Protein AF-A0ABD4ZH67-F1 (afdb_monomer_lite)

Structure (mmCIF, N/CA/C/O backbone):
data_AF-A0ABD4ZH67-F1
#
_entry.id   AF-A0ABD4ZH67-F1
#
loop_
_atom_site.group_PDB
_atom_site.id
_atom_site.type_symbol
_atom_site.label_atom_id
_atom_site.label_alt_id
_atom_site.label_comp_id
_atom_site.label_asym_id
_atom_site.label_entity_id
_atom_site.label_seq_id
_atom_site.pdbx_PDB_ins_code
_atom_site.Cartn_x
_atom_site.Cartn_y
_atom_site.Cartn_z
_atom_site.occupancy
_atom_site.B_iso_or_equiv
_atom_site.auth_seq_id
_atom_site.auth_comp_id
_atom_site.auth_asym_id
_atom_site.auth_atom_id
_atom_site.pdbx_PDB_model_num
ATOM 1 N N . LEU A 1 1 ? 7.025 -4.307 5.891 1.00 87.56 1 LEU A N 1
ATOM 2 C CA . LEU A 1 1 ? 7.393 -4.228 4.459 1.00 87.56 1 LEU A CA 1
ATOM 3 C C . LEU A 1 1 ? 8.234 -2.990 4.182 1.00 87.56 1 LEU A C 1
ATOM 5 O O . LEU A 1 1 ? 9.415 -3.166 3.934 1.00 87.56 1 LEU A O 1
ATOM 9 N N . ALA A 1 2 ? 7.675 -1.782 4.341 1.00 95.12 2 ALA A N 1
ATOM 10 C CA . ALA A 1 2 ? 8.345 -0.512 4.030 1.00 95.12 2 ALA A CA 1
ATOM 11 C C . ALA A 1 2 ? 9.713 -0.304 4.701 1.00 95.12 2 ALA A C 1
ATOM 13 O O . ALA A 1 2 ? 10.576 0.327 4.122 1.00 95.12 2 ALA A O 1
ATOM 14 N N . GLN A 1 3 ? 9.947 -0.842 5.903 1.00 97.19 3 GLN A N 1
ATOM 15 C CA . GLN A 1 3 ? 11.199 -0.640 6.657 1.00 97.19 3 GLN A CA 1
ATOM 16 C C . GLN A 1 3 ? 12.377 -1.512 6.183 1.00 97.19 3 GLN A C 1
ATOM 18 O O . GLN A 1 3 ? 13.368 -1.653 6.891 1.00 97.19 3 GLN A O 1
ATOM 23 N N . ARG A 1 4 ? 12.250 -2.167 5.028 1.00 97.06 4 ARG A N 1
ATOM 24 C CA . ARG A 1 4 ? 13.270 -3.044 4.445 1.00 97.06 4 ARG A CA 1
ATOM 25 C C . ARG A 1 4 ? 13.449 -2.692 2.978 1.00 97.06 4 ARG A C 1
ATOM 27 O O . ARG A 1 4 ? 12.516 -2.192 2.355 1.00 97.06 4 ARG A O 1
ATOM 34 N N . GLU A 1 5 ? 14.622 -2.998 2.448 1.00 97.44 5 GLU A N 1
ATOM 35 C CA . GLU A 1 5 ? 14.867 -2.946 1.011 1.00 97.44 5 GLU A CA 1
ATOM 36 C C . GLU A 1 5 ? 14.274 -4.172 0.319 1.00 97.44 5 GLU A C 1
ATOM 38 O O . GLU A 1 5 ? 14.233 -5.266 0.894 1.00 97.44 5 GLU A O 1
ATOM 43 N N . TRP A 1 6 ? 13.827 -3.982 -0.919 1.00 98.38 6 TRP A N 1
ATOM 44 C CA . TRP A 1 6 ? 13.323 -5.054 -1.769 1.00 98.38 6 TRP A CA 1
ATOM 45 C C . TRP A 1 6 ? 13.899 -4.916 -3.178 1.00 98.38 6 TRP A C 1
ATOM 47 O O . TRP A 1 6 ? 13.970 -3.802 -3.694 1.00 98.38 6 TRP A O 1
ATOM 57 N N .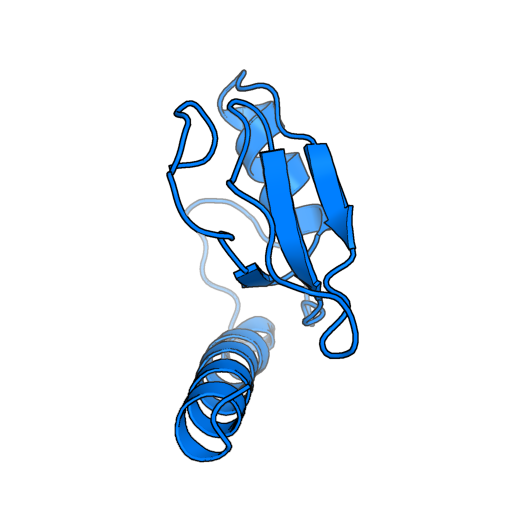 PRO A 1 7 ? 14.257 -6.027 -3.846 1.00 98.00 7 PRO A N 1
ATOM 58 C CA . PRO A 1 7 ? 14.800 -5.998 -5.207 1.00 98.00 7 PRO A CA 1
ATOM 59 C C . PRO A 1 7 ? 13.741 -5.677 -6.280 1.00 98.00 7 PRO A C 1
ATOM 61 O O . PRO A 1 7 ? 14.041 -5.709 -7.467 1.00 98.00 7 PRO A O 1
ATOM 64 N N . VAL A 1 8 ? 12.504 -5.397 -5.867 1.00 98.06 8 VAL A N 1
ATOM 65 C CA . VAL A 1 8 ? 11.341 -5.115 -6.714 1.00 98.06 8 VAL A CA 1
ATOM 66 C C . VAL A 1 8 ? 10.662 -3.834 -6.245 1.00 98.06 8 VAL A C 1
ATOM 68 O O . VAL A 1 8 ? 10.843 -3.427 -5.094 1.00 98.06 8 VAL A O 1
ATOM 71 N N . GLU A 1 9 ? 9.852 -3.230 -7.110 1.00 98.38 9 GLU A N 1
ATOM 72 C CA . GLU A 1 9 ? 8.981 -2.122 -6.722 1.00 98.38 9 GLU A CA 1
ATOM 73 C C . GLU A 1 9 ? 7.775 -2.645 -5.934 1.00 98.38 9 GLU A C 1
ATOM 75 O O . GLU A 1 9 ? 7.086 -3.566 -6.371 1.00 98.38 9 GLU A O 1
ATOM 80 N N . LEU A 1 10 ? 7.507 -2.065 -4.763 1.00 98.31 10 LEU A N 1
ATOM 81 C CA . LEU A 1 10 ? 6.329 -2.397 -3.963 1.00 98.31 10 LEU A CA 1
ATOM 82 C C . LEU A 1 10 ? 5.240 -1.352 -4.202 1.00 98.31 10 LEU A C 1
ATOM 84 O O . LEU A 1 10 ? 5.182 -0.335 -3.504 1.00 98.31 10 LEU A O 1
ATOM 88 N N . VAL A 1 11 ? 4.375 -1.630 -5.178 1.00 98.31 11 VAL A N 1
ATOM 89 C CA . VAL A 1 11 ? 3.191 -0.819 -5.479 1.00 98.31 11 VAL A CA 1
ATOM 90 C C . VAL A 1 11 ? 2.059 -1.188 -4.522 1.00 98.31 11 VAL A C 1
ATOM 92 O O . VAL A 1 11 ? 1.605 -2.329 -4.470 1.00 98.31 11 VAL A O 1
ATOM 95 N N . VAL A 1 12 ? 1.597 -0.217 -3.740 1.00 98.44 12 VAL A N 1
ATOM 96 C CA . VAL A 1 12 ? 0.534 -0.389 -2.749 1.00 98.44 12 VAL A CA 1
ATOM 97 C C . VAL A 1 12 ? -0.721 0.328 -3.227 1.00 98.44 12 VAL A C 1
ATOM 99 O O . VAL A 1 12 ? -0.727 1.552 -3.345 1.00 98.44 12 VAL A O 1
ATOM 102 N N . CYS A 1 13 ? -1.783 -0.443 -3.474 1.00 98.38 13 CYS A N 1
ATOM 103 C CA . CYS A 1 13 ? -3.120 0.064 -3.784 1.00 98.38 13 CYS A CA 1
ATOM 104 C C . CYS A 1 13 ? -3.835 0.451 -2.486 1.00 98.38 13 CYS A C 1
ATOM 106 O O . CYS A 1 13 ? -4.365 -0.420 -1.795 1.00 98.38 13 CYS A O 1
ATOM 108 N N . ALA A 1 14 ? -3.797 1.727 -2.110 1.00 98.56 14 ALA A N 1
ATOM 109 C CA . ALA A 1 14 ? -4.372 2.190 -0.848 1.00 98.56 14 ALA A CA 1
ATOM 110 C C . ALA A 1 14 ? -4.574 3.709 -0.816 1.00 98.56 14 ALA A C 1
ATOM 112 O O . ALA A 1 14 ? -4.112 4.442 -1.689 1.00 98.56 14 ALA A O 1
ATOM 113 N N . ASP A 1 15 ? -5.210 4.184 0.250 1.00 98.62 15 ASP A N 1
ATOM 114 C CA . ASP A 1 15 ? -5.290 5.605 0.570 1.00 98.62 15 ASP A CA 1
ATOM 115 C C . ASP A 1 15 ? -3.979 6.119 1.192 1.00 98.62 15 ASP A C 1
ATOM 117 O O . ASP A 1 15 ? -3.404 5.503 2.098 1.00 98.62 15 ASP A O 1
ATOM 121 N N . ALA A 1 16 ? -3.502 7.270 0.710 1.00 97.88 16 ALA A N 1
ATOM 122 C CA . ALA A 1 16 ? -2.250 7.872 1.165 1.00 97.88 16 ALA A CA 1
ATOM 123 C C . ALA A 1 16 ? -2.299 8.254 2.652 1.00 97.88 16 ALA A C 1
ATOM 125 O O . ALA A 1 16 ? -1.374 7.949 3.408 1.00 97.88 16 ALA A O 1
ATOM 126 N N . THR A 1 17 ? -3.385 8.910 3.065 1.00 97.25 17 THR A N 1
ATOM 127 C CA . THR A 1 17 ? -3.585 9.415 4.425 1.00 97.25 17 THR A CA 1
ATOM 128 C C . THR A 1 17 ? -3.719 8.267 5.416 1.00 97.25 17 THR A C 1
ATOM 130 O O . THR A 1 17 ? -3.189 8.342 6.523 1.00 97.25 17 THR A O 1
ATOM 133 N N . LEU A 1 18 ? -4.356 7.164 5.019 1.00 98.25 18 LEU A N 1
ATOM 134 C CA . LEU A 1 18 ? -4.419 5.950 5.829 1.00 98.25 18 LEU 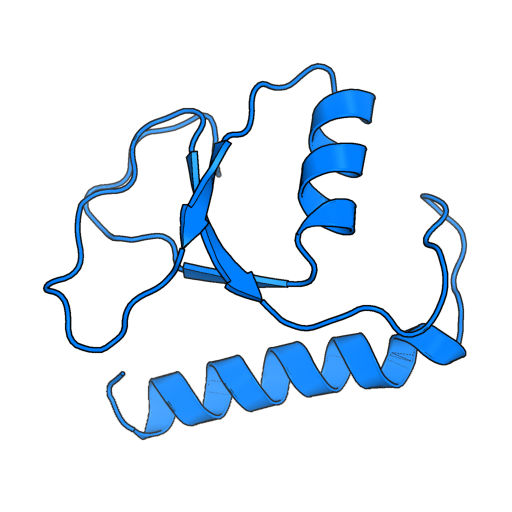A CA 1
ATOM 135 C C . LEU A 1 18 ? -3.021 5.411 6.161 1.00 98.25 18 LEU A C 1
ATOM 137 O O . LEU A 1 18 ? -2.733 5.110 7.324 1.00 98.25 18 LEU A O 1
ATOM 141 N N . LEU A 1 19 ? -2.155 5.286 5.151 1.00 98.38 19 LEU A N 1
ATOM 142 C CA . LEU A 1 19 ? -0.808 4.743 5.327 1.00 98.38 19 LEU A CA 1
ATOM 143 C C . LEU A 1 19 ? 0.080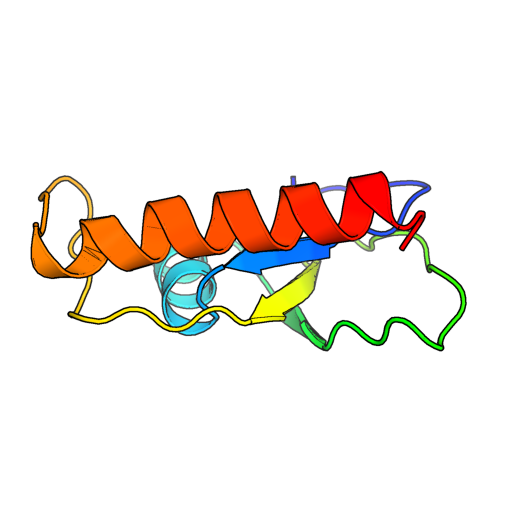 5.672 6.159 1.00 98.38 19 LEU A C 1
ATOM 145 O O . LEU A 1 19 ? 0.760 5.199 7.073 1.00 98.38 19 LEU A O 1
ATOM 149 N N . THR A 1 20 ? 0.062 6.977 5.881 1.00 97.88 20 THR A N 1
ATOM 150 C CA . THR A 1 20 ? 0.877 7.952 6.619 1.00 97.88 20 THR A CA 1
ATOM 151 C C . THR A 1 20 ? 0.423 8.081 8.070 1.00 97.88 20 THR A C 1
ATOM 153 O O . THR A 1 20 ? 1.264 8.006 8.968 1.00 97.88 20 THR A O 1
ATOM 156 N N . ASN A 1 21 ? -0.887 8.158 8.329 1.00 97.94 21 ASN A N 1
ATOM 157 C CA . ASN A 1 21 ? -1.423 8.192 9.692 1.00 97.94 21 ASN A CA 1
ATOM 158 C C . ASN A 1 21 ? -1.047 6.926 10.463 1.00 97.94 21 ASN A C 1
ATOM 160 O O . ASN A 1 21 ? -0.592 7.006 11.605 1.00 97.94 21 ASN A O 1
ATOM 164 N N . ARG A 1 22 ? -1.178 5.746 9.842 1.00 98.31 22 ARG A N 1
ATOM 165 C CA . ARG A 1 22 ? -0.806 4.490 10.500 1.00 98.31 22 ARG A CA 1
ATOM 166 C C . ARG A 1 22 ? 0.694 4.419 10.789 1.00 98.31 22 ARG A C 1
ATOM 168 O O . ARG A 1 22 ? 1.061 3.955 11.866 1.00 98.31 22 ARG A O 1
ATOM 175 N N . ALA A 1 23 ? 1.549 4.862 9.869 1.00 98.12 23 ALA A N 1
ATOM 176 C CA . ALA A 1 23 ? 2.993 4.908 10.091 1.00 98.12 23 ALA A CA 1
ATOM 177 C C . ALA A 1 23 ? 3.355 5.841 11.259 1.00 98.12 23 ALA A C 1
ATOM 179 O O . ALA A 1 23 ? 4.119 5.441 12.138 1.00 98.12 23 ALA A O 1
ATOM 180 N N . ALA A 1 24 ? 2.721 7.017 11.332 1.00 98.06 24 ALA A N 1
ATOM 181 C CA . ALA A 1 24 ? 2.887 7.958 12.436 1.00 98.06 24 ALA A CA 1
ATOM 182 C C . ALA A 1 24 ? 2.450 7.359 13.785 1.00 98.06 24 ALA A C 1
ATOM 184 O O . ALA A 1 24 ? 3.201 7.434 14.754 1.00 98.06 24 ALA A O 1
ATOM 185 N N . MET A 1 25 ? 1.293 6.687 13.842 1.00 98.00 25 MET A N 1
ATOM 186 C CA . MET A 1 25 ? 0.822 5.995 15.055 1.00 98.00 25 MET A CA 1
ATOM 187 C C . MET A 1 25 ? 1.787 4.904 15.540 1.00 98.00 25 MET A C 1
ATOM 189 O O . MET A 1 25 ? 1.834 4.613 16.731 1.00 98.00 25 MET A O 1
ATOM 193 N N . LEU A 1 26 ? 2.524 4.275 14.622 1.00 97.81 26 LEU A N 1
ATOM 194 C CA . LEU A 1 26 ? 3.509 3.236 14.929 1.00 97.81 26 LEU A CA 1
ATOM 195 C C . LEU A 1 26 ? 4.918 3.796 15.187 1.00 97.81 26 LEU A C 1
ATOM 197 O O . LEU A 1 26 ? 5.812 3.021 15.518 1.00 97.81 26 LEU A O 1
ATOM 201 N N . GLY A 1 27 ? 5.139 5.103 15.011 1.00 98.00 27 GLY A N 1
ATOM 202 C CA . GLY A 1 27 ? 6.464 5.718 15.121 1.00 98.00 27 GLY A CA 1
ATOM 203 C C . GLY A 1 27 ? 7.449 5.258 14.041 1.00 98.00 27 GLY A C 1
ATOM 204 O O . GLY A 1 27 ? 8.651 5.209 14.291 1.00 98.00 27 GLY A O 1
ATOM 205 N N . LEU A 1 28 ? 6.959 4.884 12.854 1.00 98.12 28 LEU A N 1
ATOM 206 C CA . LEU A 1 28 ? 7.785 4.388 11.750 1.00 98.12 28 LEU A CA 1
ATOM 207 C C . LEU A 1 28 ? 7.899 5.436 10.632 1.00 98.12 28 LEU A C 1
ATOM 209 O O . LEU A 1 28 ? 6.882 6.015 10.246 1.00 98.12 28 LEU A O 1
ATOM 213 N N . PRO A 1 29 ? 9.095 5.655 10.052 1.00 97.69 29 PRO A N 1
ATOM 214 C CA . PRO A 1 29 ? 9.247 6.563 8.923 1.00 97.69 29 PRO A CA 1
ATOM 215 C C . PRO A 1 29 ? 8.588 5.967 7.676 1.00 97.69 29 PRO A C 1
ATOM 217 O O . PRO A 1 29 ? 8.758 4.784 7.373 1.00 97.69 29 PRO A O 1
ATOM 220 N N . LEU A 1 30 ? 7.841 6.778 6.932 1.00 98.50 30 LEU A N 1
ATOM 221 C CA . LEU A 1 30 ? 7.250 6.355 5.669 1.00 98.50 30 LEU A CA 1
ATOM 222 C C . LEU A 1 30 ? 7.179 7.524 4.689 1.00 98.50 30 LEU A C 1
ATOM 224 O O . LEU A 1 30 ? 6.546 8.537 4.971 1.00 98.50 30 LEU A O 1
ATOM 228 N N . THR A 1 31 ? 7.782 7.342 3.518 1.00 98.44 31 THR A N 1
ATOM 229 C CA . THR A 1 31 ? 7.638 8.229 2.360 1.00 98.44 31 THR A CA 1
ATOM 230 C C . THR A 1 31 ? 6.894 7.492 1.252 1.00 98.44 31 THR A C 1
ATOM 232 O O . THR A 1 31 ? 7.268 6.380 0.879 1.00 98.44 31 THR A O 1
ATOM 235 N N . LEU A 1 32 ? 5.840 8.104 0.716 1.00 98.50 32 LEU A N 1
ATOM 236 C CA . LEU A 1 32 ? 5.078 7.547 -0.400 1.00 98.50 32 LEU A CA 1
ATOM 237 C C . LEU A 1 32 ? 5.576 8.155 -1.713 1.00 98.50 32 LEU A C 1
ATOM 239 O O . LEU A 1 32 ? 5.594 9.375 -1.866 1.00 98.50 32 LEU A O 1
ATOM 243 N N . ARG A 1 33 ? 5.991 7.303 -2.651 1.00 98.06 33 ARG A N 1
ATOM 244 C CA . ARG A 1 33 ? 6.371 7.688 -4.018 1.00 98.06 33 ARG A CA 1
ATOM 245 C C . ARG A 1 33 ? 5.165 7.503 -4.940 1.00 98.06 33 ARG A C 1
ATOM 247 O O . ARG A 1 33 ? 4.461 6.512 -4.767 1.00 98.06 33 ARG A O 1
ATOM 254 N N . PRO A 1 34 ? 4.902 8.390 -5.908 1.00 97.81 34 PRO A N 1
ATOM 255 C CA . PRO A 1 34 ? 3.802 8.185 -6.843 1.00 97.81 34 PRO A CA 1
ATOM 256 C C . PRO A 1 34 ? 4.088 6.982 -7.750 1.00 97.81 34 PRO A C 1
ATOM 258 O O . PRO A 1 34 ? 5.185 6.864 -8.293 1.00 97.81 34 PRO A O 1
ATOM 261 N N . TYR A 1 35 ? 3.105 6.101 -7.927 1.00 98.25 35 TYR A N 1
ATOM 262 C CA . TYR A 1 35 ? 3.174 5.051 -8.938 1.00 98.25 35 TYR A CA 1
ATOM 263 C C . TYR A 1 35 ? 3.048 5.642 -10.346 1.00 98.25 35 TYR A C 1
ATOM 265 O O . TYR A 1 35 ? 2.227 6.529 -10.584 1.00 98.25 35 TYR A O 1
ATOM 273 N N . SER A 1 36 ? 3.872 5.164 -11.278 1.00 96.44 36 SE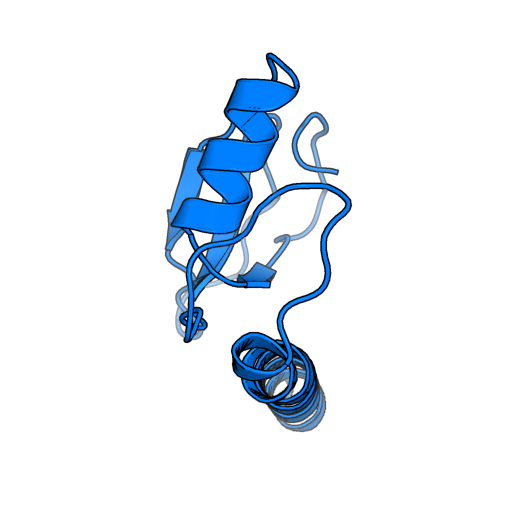R A N 1
ATOM 274 C CA . SER A 1 36 ? 3.856 5.579 -12.683 1.00 96.44 36 SER A CA 1
ATOM 275 C C . SER A 1 36 ? 3.985 4.344 -13.583 1.00 96.44 36 SER A C 1
ATOM 277 O O . SER A 1 36 ? 5.108 3.893 -13.796 1.00 96.44 36 SER A O 1
ATOM 279 N N . PRO A 1 37 ? 2.884 3.817 -14.154 1.00 94.12 37 PRO A N 1
ATOM 280 C CA . PRO A 1 37 ? 2.893 2.548 -14.899 1.00 94.12 37 PRO A CA 1
ATOM 281 C C . PRO A 1 37 ? 3.762 2.583 -16.164 1.00 94.12 37 PRO A C 1
ATOM 283 O O . PRO A 1 37 ? 4.250 1.564 -16.631 1.00 94.12 37 PRO A O 1
ATOM 286 N N . ASN A 1 38 ? 4.003 3.778 -16.710 1.00 94.19 38 ASN A N 1
ATOM 287 C CA . ASN A 1 38 ? 4.83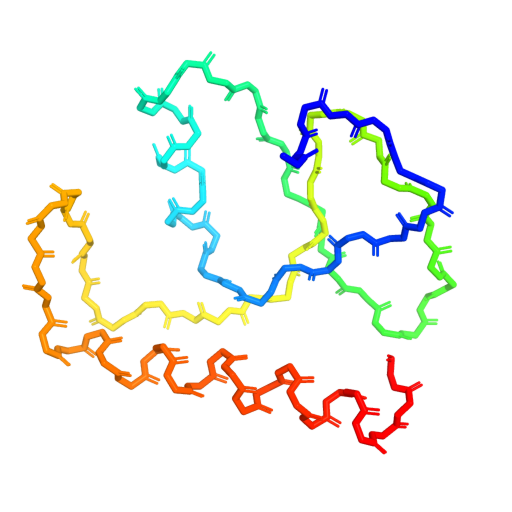1 3.967 -17.903 1.00 94.19 38 ASN A CA 1
ATOM 288 C C . ASN A 1 38 ? 6.337 4.067 -17.593 1.00 94.19 38 ASN A C 1
ATOM 290 O O . ASN A 1 38 ? 7.135 4.290 -18.502 1.00 94.19 38 ASN A O 1
ATOM 294 N N . SER A 1 39 ? 6.729 3.989 -16.319 1.00 94.88 39 SER A N 1
ATOM 295 C CA . SER A 1 39 ? 8.129 4.043 -15.891 1.00 94.88 39 SER A CA 1
ATOM 296 C C . SER A 1 39 ? 8.641 2.640 -15.561 1.00 94.88 39 SER A C 1
ATOM 298 O O . SER A 1 39 ? 7.879 1.819 -15.056 1.00 94.88 39 SER A O 1
ATOM 300 N N . PRO A 1 40 ? 9.929 2.342 -15.809 1.00 96.44 40 PRO A N 1
ATOM 301 C CA . PRO A 1 40 ? 10.497 1.060 -15.415 1.00 96.44 40 PRO A CA 1
ATOM 302 C C . PRO A 1 40 ? 10.476 0.922 -13.891 1.00 96.44 40 PRO A C 1
ATOM 304 O O . PRO A 1 40 ? 10.936 1.827 -13.187 1.00 96.44 40 PRO A O 1
ATOM 307 N N . ALA A 1 41 ? 9.999 -0.224 -13.403 1.00 97.31 41 ALA A N 1
ATOM 308 C CA . ALA A 1 41 ? 9.954 -0.543 -11.979 1.00 97.31 41 ALA A CA 1
ATOM 309 C C . ALA A 1 41 ? 11.334 -0.379 -11.323 1.00 97.31 41 ALA A C 1
ATOM 311 O O . ALA A 1 41 ? 12.351 -0.823 -11.867 1.00 97.31 41 ALA A O 1
ATOM 312 N N . GLN A 1 42 ? 11.368 0.244 -10.145 1.00 97.25 42 GLN A N 1
ATOM 313 C CA . GLN A 1 42 ? 12.596 0.463 -9.381 1.00 97.25 42 GLN A CA 1
ATOM 314 C C . GLN A 1 42 ? 12.585 -0.339 -8.072 1.00 97.25 42 GLN A C 1
ATOM 316 O O . GLN A 1 42 ? 11.543 -0.422 -7.419 1.00 97.25 42 GLN A O 1
ATOM 321 N N . PRO A 1 43 ? 13.735 -0.873 -7.614 1.00 97.88 43 PRO A N 1
ATOM 322 C CA . PRO A 1 43 ? 13.834 -1.495 -6.297 1.00 97.88 43 PRO A CA 1
ATOM 323 C C . PRO A 1 43 ? 13.273 -0.603 -5.180 1.00 97.88 43 PRO A C 1
ATOM 325 O O . PRO A 1 43 ? 13.474 0.620 -5.146 1.00 97.88 43 PRO A O 1
ATOM 328 N N . GLN A 1 44 ? 12.551 -1.208 -4.240 1.00 98.25 44 GLN A N 1
ATOM 329 C CA . GLN A 1 44 ? 12.001 -0.480 -3.108 1.00 98.25 44 GLN A CA 1
ATOM 330 C C . GLN A 1 44 ? 13.092 -0.189 -2.077 1.00 98.25 44 GLN A C 1
ATOM 332 O O . GLN A 1 44 ? 13.747 -1.097 -1.565 1.00 98.25 44 GLN A O 1
ATOM 337 N N . THR A 1 45 ? 13.232 1.083 -1.711 1.00 97.88 45 THR A N 1
ATOM 338 C CA . THR A 1 45 ? 14.153 1.524 -0.658 1.00 97.88 45 THR A CA 1
ATOM 339 C C . THR A 1 45 ? 13.471 1.449 0.705 1.00 97.88 45 THR A C 1
ATOM 341 O O . THR A 1 45 ? 12.276 1.747 0.822 1.00 97.88 45 THR A O 1
ATOM 344 N N . ALA A 1 46 ? 14.224 1.109 1.752 1.00 98.00 46 ALA A N 1
ATOM 345 C CA . ALA A 1 46 ? 13.715 1.149 3.119 1.00 98.00 46 ALA A CA 1
ATOM 346 C C . ALA A 1 46 ? 13.159 2.545 3.481 1.00 98.00 46 ALA A C 1
ATOM 348 O O . ALA A 1 46 ? 13.672 3.576 3.052 1.00 98.00 46 ALA A O 1
ATOM 349 N N . GLY A 1 47 ? 12.078 2.572 4.257 1.00 97.88 47 GLY A N 1
ATOM 350 C CA . GLY A 1 47 ? 11.320 3.773 4.600 1.00 97.88 47 GLY A CA 1
ATOM 351 C C . GLY A 1 47 ? 10.383 4.272 3.494 1.00 97.88 47 GLY A C 1
ATOM 352 O O . GLY A 1 47 ? 9.758 5.315 3.676 1.00 97.88 47 GLY A O 1
ATOM 353 N N . THR A 1 48 ? 10.250 3.563 2.365 1.00 98.38 48 THR A N 1
ATOM 354 C CA . THR A 1 48 ? 9.413 4.008 1.237 1.00 98.38 48 THR A CA 1
ATOM 355 C C . THR A 1 48 ? 8.406 2.954 0.780 1.00 98.38 48 THR A C 1
ATOM 357 O O . THR A 1 48 ? 8.644 1.754 0.914 1.00 98.38 48 THR A O 1
ATOM 360 N N . LEU A 1 49 ? 7.292 3.406 0.201 1.00 98.56 49 LEU A N 1
ATOM 361 C CA . LEU A 1 49 ? 6.366 2.591 -0.598 1.00 98.56 49 LEU A CA 1
ATOM 362 C C . LEU A 1 49 ? 5.998 3.353 -1.873 1.00 98.56 49 LEU A C 1
ATOM 364 O O . LEU A 1 49 ? 5.889 4.580 -1.838 1.00 98.56 49 LEU A O 1
ATOM 368 N N . THR A 1 50 ? 5.807 2.648 -2.986 1.00 98.62 50 THR A N 1
ATOM 369 C CA . THR A 1 50 ? 5.215 3.240 -4.190 1.00 98.62 50 THR A CA 1
ATOM 370 C C . THR A 1 50 ? 3.693 3.144 -4.067 1.00 98.62 50 THR A C 1
ATOM 372 O O . THR A 1 50 ? 3.159 2.087 -3.750 1.00 98.62 50 THR A O 1
ATOM 375 N N . LEU A 1 51 ? 2.982 4.255 -4.236 1.00 98.62 51 LEU A N 1
ATOM 376 C CA . LEU A 1 51 ? 1.550 4.366 -3.981 1.00 98.62 51 LEU A CA 1
ATOM 377 C C . LEU A 1 51 ? 0.771 4.440 -5.292 1.00 98.62 51 LEU A C 1
ATOM 379 O O . LEU A 1 51 ? 0.942 5.382 -6.068 1.00 98.62 51 LEU A O 1
ATOM 383 N N . LEU A 1 52 ? -0.156 3.503 -5.459 1.00 98.38 52 LEU A N 1
ATOM 384 C CA . LEU A 1 52 ? -1.266 3.600 -6.394 1.00 98.38 52 LEU A CA 1
ATOM 385 C C . LEU A 1 52 ? -2.506 4.040 -5.592 1.00 98.38 52 LEU A C 1
ATOM 387 O O . LEU A 1 52 ? -3.063 3.238 -4.839 1.00 98.38 52 LEU A O 1
ATOM 391 N N . PRO A 1 53 ? -2.894 5.326 -5.658 1.00 98.06 53 PRO A N 1
ATOM 392 C CA . PRO A 1 53 ? -3.878 5.877 -4.738 1.00 98.06 53 PRO A CA 1
ATOM 393 C C . PRO A 1 53 ? -5.288 5.352 -5.025 1.00 98.06 53 PRO A C 1
ATOM 395 O O . PRO A 1 53 ? -5.757 5.395 -6.160 1.00 98.06 53 PRO A O 1
ATOM 398 N N . VAL A 1 54 ? -5.984 4.938 -3.967 1.00 98.38 54 VAL A N 1
ATOM 399 C CA . VAL A 1 54 ? -7.433 4.689 -3.947 1.00 98.38 54 VAL A CA 1
ATOM 400 C C . VAL A 1 54 ? -7.986 5.428 -2.735 1.00 98.38 54 VAL A C 1
ATOM 402 O O . VAL A 1 54 ? -7.468 5.260 -1.638 1.00 98.38 54 VAL A O 1
ATOM 405 N N . ALA A 1 55 ? -8.984 6.290 -2.914 1.00 97.56 55 ALA A N 1
ATOM 406 C CA . ALA A 1 55 ? -9.438 7.173 -1.840 1.00 97.56 55 ALA A CA 1
ATOM 407 C C . ALA A 1 55 ? -10.394 6.465 -0.868 1.00 97.56 55 ALA A C 1
ATOM 409 O O . ALA A 1 55 ? -11.295 5.730 -1.280 1.00 97.56 55 ALA A O 1
ATOM 410 N N . LEU A 1 56 ? -10.241 6.738 0.429 1.00 97.81 56 LEU A N 1
ATOM 411 C CA . LEU A 1 56 ? -11.252 6.383 1.428 1.00 97.81 56 LEU A CA 1
ATOM 412 C C . LEU A 1 56 ? -12.557 7.165 1.209 1.00 97.81 56 LEU A C 1
ATOM 414 O O . LEU A 1 56 ? -12.567 8.262 0.650 1.00 97.81 56 LEU A O 1
ATOM 418 N N . ARG A 1 57 ? -13.669 6.621 1.714 1.00 96.75 57 ARG A N 1
ATOM 419 C CA . ARG A 1 57 ? -14.991 7.277 1.672 1.00 96.75 57 ARG A CA 1
ATOM 420 C C . ARG A 1 57 ? -15.403 7.888 3.008 1.00 96.75 57 ARG A C 1
ATOM 422 O O . ARG A 1 57 ? -16.278 8.747 3.042 1.00 96.75 57 ARG A O 1
ATOM 429 N N . ALA A 1 58 ? -14.772 7.460 4.096 1.00 97.19 58 ALA A N 1
ATOM 430 C CA . ALA A 1 58 ? -14.944 8.010 5.433 1.00 97.19 58 ALA A CA 1
ATOM 431 C C . ALA A 1 58 ? -13.619 7.956 6.219 1.00 97.19 58 ALA A C 1
ATOM 433 O O . ALA A 1 58 ? -12.759 7.122 5.908 1.00 97.19 58 ALA A O 1
ATOM 434 N N . PRO A 1 59 ? -13.440 8.796 7.258 1.00 96.94 59 PRO A N 1
ATOM 435 C CA . PRO A 1 59 ? -12.282 8.720 8.147 1.00 96.94 59 PRO A CA 1
ATOM 436 C C . PRO A 1 59 ? -12.096 7.322 8.756 1.00 96.94 59 PRO A C 1
ATOM 438 O O . PRO A 1 59 ? -13.063 6.598 8.986 1.00 96.94 59 PRO A O 1
ATOM 441 N N . VAL A 1 60 ? -10.847 6.948 9.046 1.00 98.00 60 VAL A N 1
ATOM 442 C CA . VAL A 1 60 ? -10.507 5.644 9.637 1.00 98.00 60 VAL A CA 1
ATOM 443 C C . VAL A 1 60 ? -10.031 5.807 11.075 1.00 98.00 60 VAL A C 1
ATOM 445 O O . VAL A 1 60 ? -9.094 6.557 11.346 1.00 98.00 60 VAL A O 1
ATOM 448 N N . THR A 1 61 ? -10.614 5.008 11.968 1.00 97.00 61 THR A N 1
ATOM 449 C CA . THR A 1 61 ? -10.149 4.811 13.345 1.00 97.00 61 THR A CA 1
ATOM 450 C C . THR A 1 61 ? -9.638 3.382 13.496 1.00 97.00 61 THR A C 1
ATOM 452 O O . THR A 1 61 ? -10.325 2.418 13.159 1.00 97.00 61 THR A O 1
ATOM 455 N N . ALA A 1 62 ? -8.415 3.216 14.002 1.00 96.56 62 ALA A N 1
ATOM 456 C CA . ALA A 1 62 ? -7.832 1.892 14.192 1.00 96.56 62 ALA A CA 1
ATOM 457 C C . ALA A 1 62 ? -8.681 1.040 15.155 1.00 96.56 62 ALA A C 1
ATOM 459 O O . ALA A 1 62 ? -8.949 1.452 16.277 1.00 96.56 62 ALA A O 1
ATOM 460 N N . GLY A 1 63 ? -9.061 -0.165 14.720 1.00 97.12 63 GLY A N 1
ATOM 461 C CA . GLY A 1 63 ? -9.875 -1.089 15.518 1.00 97.12 63 GLY A CA 1
ATOM 462 C C . GLY A 1 63 ? -11.388 -0.876 15.406 1.00 97.12 63 GLY A C 1
ATOM 463 O O . GLY A 1 63 ? -12.137 -1.646 15.998 1.00 97.12 63 GLY A O 1
ATOM 464 N N . GLN A 1 64 ? -11.848 0.107 14.625 1.00 98.19 64 GLN A N 1
ATOM 465 C CA . GLN A 1 64 ? -13.266 0.366 14.382 1.00 98.19 64 GLN A CA 1
ATOM 466 C C . GLN A 1 64 ? -13.596 0.183 12.897 1.00 98.19 64 GLN A C 1
ATOM 468 O O . GLN A 1 64 ? -12.954 0.771 12.028 1.00 98.19 64 GLN A O 1
ATOM 473 N N . LEU A 1 65 ? -14.606 -0.636 12.604 1.00 97.12 65 LEU A N 1
ATOM 474 C CA . LEU A 1 65 ? -15.111 -0.812 11.243 1.00 97.12 65 LEU A CA 1
ATOM 475 C C . LEU A 1 65 ? -16.011 0.366 10.843 1.00 97.12 65 LEU A C 1
ATOM 477 O O . LEU A 1 65 ? -16.757 0.886 11.671 1.00 97.12 65 LEU A O 1
ATOM 481 N N . ALA A 1 66 ? -15.962 0.736 9.563 1.00 97.50 66 ALA A N 1
ATOM 482 C CA . ALA A 1 66 ? -16.823 1.738 8.936 1.00 97.50 66 ALA A CA 1
ATOM 483 C C . ALA A 1 66 ? -17.351 1.166 7.613 1.00 97.50 66 ALA A C 1
ATOM 485 O O . ALA A 1 66 ? -16.560 0.829 6.725 1.00 97.50 66 ALA A O 1
ATOM 486 N N . VAL A 1 67 ? -18.672 1.006 7.492 1.00 97.75 67 VAL A N 1
ATOM 487 C CA . VAL A 1 67 ? -19.312 0.370 6.323 1.00 97.75 67 VAL A CA 1
ATOM 488 C C . VAL A 1 67 ? -19.085 1.179 5.045 1.00 97.75 67 VAL A C 1
ATOM 490 O O . VAL A 1 67 ? -18.939 0.616 3.961 1.00 97.75 67 VAL A O 1
ATOM 493 N N . GLU A 1 68 ? -18.951 2.494 5.185 1.00 97.06 68 GLU A N 1
ATOM 494 C CA . GLU A 1 68 ? -18.671 3.452 4.120 1.00 97.06 68 GLU A CA 1
ATOM 495 C C . GLU A 1 68 ? -17.362 3.108 3.392 1.00 97.06 68 GLU A C 1
ATOM 497 O O . GLU A 1 68 ? -17.262 3.261 2.175 1.00 97.06 68 GLU A O 1
ATOM 502 N N . ASN A 1 69 ? -16.381 2.562 4.120 1.00 98.25 69 ASN A N 1
ATOM 503 C CA . ASN A 1 69 ? -15.089 2.144 3.580 1.00 98.25 69 ASN A CA 1
ATOM 504 C C . ASN A 1 69 ? -15.088 0.706 3.026 1.00 98.25 69 ASN A C 1
ATOM 506 O O . ASN A 1 69 ? -14.069 0.261 2.499 1.00 98.25 69 ASN A O 1
ATOM 510 N N . GLY A 1 70 ? -16.212 -0.019 3.071 1.00 97.75 70 GLY A N 1
ATOM 511 C CA . GLY A 1 70 ? -16.322 -1.354 2.470 1.00 97.75 70 GLY A CA 1
ATOM 512 C C . GLY A 1 70 ? -16.084 -1.334 0.957 1.00 97.75 70 GLY A C 1
ATOM 513 O O . GLY A 1 70 ? -15.357 -2.174 0.430 1.00 97.75 70 GLY A O 1
ATOM 514 N N . HIS A 1 71 ? -16.613 -0.318 0.269 1.00 97.12 71 HIS A N 1
ATOM 515 C CA . HIS A 1 71 ? -16.359 -0.124 -1.161 1.00 97.12 71 HIS A CA 1
ATOM 516 C C . HIS A 1 71 ? -14.886 0.147 -1.466 1.00 97.12 71 HIS A C 1
ATOM 518 O O . HIS A 1 71 ? -14.372 -0.417 -2.423 1.00 97.12 71 HIS A O 1
ATOM 524 N N . TYR A 1 72 ? -14.208 0.950 -0.639 1.00 98.25 72 TYR A N 1
ATOM 525 C CA . TYR A 1 72 ? -12.773 1.211 -0.782 1.00 98.25 72 TYR A CA 1
ATOM 526 C C . TYR A 1 72 ? -11.969 -0.097 -0.766 1.00 98.25 72 TYR A C 1
ATOM 528 O O . TYR A 1 72 ? -11.115 -0.307 -1.621 1.00 98.25 72 TYR A O 1
ATOM 536 N N . VAL A 1 73 ? -12.286 -1.022 0.149 1.00 98.25 73 VAL A N 1
ATOM 537 C CA . VAL A 1 73 ? -11.587 -2.315 0.221 1.00 98.25 73 VAL A CA 1
ATOM 538 C C . VAL A 1 73 ? -11.742 -3.087 -1.088 1.00 98.25 73 VAL A C 1
ATOM 540 O O . VAL A 1 73 ? -10.749 -3.510 -1.673 1.00 98.25 73 VAL A O 1
ATOM 543 N N . VAL A 1 74 ? -12.970 -3.234 -1.585 1.00 98.25 74 VAL A N 1
ATOM 544 C CA . VAL A 1 74 ? -13.227 -3.962 -2.838 1.00 98.25 74 VAL A CA 1
ATOM 545 C C . VAL A 1 74 ? -12.580 -3.263 -4.039 1.00 98.25 74 VAL A C 1
ATOM 547 O O . VAL A 1 74 ? -12.023 -3.933 -4.903 1.00 98.25 74 VAL A O 1
ATOM 550 N N . GLU A 1 75 ? -12.587 -1.932 -4.072 1.00 98.38 75 GLU A N 1
ATOM 551 C CA . GLU A 1 75 ? -11.972 -1.130 -5.133 1.00 98.38 75 GLU A CA 1
ATOM 552 C C . GLU A 1 75 ? -10.450 -1.325 -5.195 1.00 98.38 75 GLU A C 1
ATOM 554 O O . GLU A 1 75 ? -9.903 -1.508 -6.282 1.00 98.38 75 GLU A O 1
ATOM 559 N N . THR A 1 76 ? -9.768 -1.393 -4.044 1.00 98.56 76 THR A N 1
ATOM 560 C CA . THR A 1 76 ? -8.325 -1.699 -4.012 1.00 98.56 76 THR A CA 1
ATOM 561 C C . THR A 1 76 ? -8.014 -3.094 -4.559 1.00 98.56 76 THR A C 1
ATOM 563 O O . THR A 1 76 ? -7.031 -3.261 -5.280 1.00 98.56 76 THR A O 1
ATOM 566 N N . LEU A 1 77 ? -8.865 -4.086 -4.267 1.00 98.56 77 LEU A N 1
ATOM 567 C CA . LEU A 1 77 ? -8.710 -5.455 -4.765 1.00 98.56 77 LEU A CA 1
ATOM 568 C C . LEU A 1 77 ? -8.951 -5.535 -6.273 1.00 98.56 77 LEU A C 1
ATOM 570 O O . LEU A 1 77 ? -8.153 -6.144 -6.981 1.00 98.56 77 LEU A O 1
ATOM 574 N N . ALA A 1 78 ? -10.022 -4.903 -6.760 1.00 98.25 78 ALA A N 1
ATOM 575 C CA . ALA A 1 78 ? -10.340 -4.852 -8.183 1.00 98.25 78 ALA A CA 1
ATOM 576 C C . ALA A 1 78 ? -9.204 -4.186 -8.970 1.00 98.25 78 ALA A C 1
ATOM 578 O O . ALA A 1 78 ? -8.677 -4.781 -9.905 1.00 98.25 78 ALA A O 1
ATOM 579 N N . ARG A 1 79 ? -8.733 -3.013 -8.521 1.00 98.25 79 ARG A N 1
ATOM 580 C CA . ARG A 1 79 ? -7.650 -2.281 -9.191 1.00 98.25 79 ARG A CA 1
ATOM 581 C C . ARG A 1 79 ? -6.342 -3.071 -9.250 1.00 98.25 79 ARG A C 1
ATOM 583 O O . ARG A 1 79 ? -5.661 -3.033 -10.276 1.00 98.25 79 ARG A O 1
ATOM 590 N N . ALA A 1 80 ? -5.984 -3.755 -8.164 1.00 97.81 80 ALA A N 1
ATOM 591 C CA . ALA A 1 80 ? -4.803 -4.611 -8.132 1.00 97.81 80 ALA A CA 1
ATOM 592 C C . ALA A 1 80 ? -4.963 -5.823 -9.066 1.00 97.81 80 ALA A C 1
ATOM 594 O O . ALA A 1 80 ? -4.041 -6.146 -9.812 1.00 97.81 80 ALA A O 1
ATOM 595 N N . CYS A 1 81 ? -6.140 -6.459 -9.067 1.00 98.06 81 CYS A N 1
ATOM 596 C CA . CYS A 1 81 ? -6.439 -7.590 -9.944 1.00 98.06 81 CYS A CA 1
ATOM 597 C C . CYS A 1 81 ? -6.352 -7.202 -11.422 1.00 98.06 81 CYS A C 1
ATOM 599 O O . CYS A 1 81 ? -5.700 -7.901 -12.195 1.00 98.06 81 CYS A O 1
ATOM 601 N N . ASP A 1 82 ? -6.972 -6.085 -11.804 1.00 97.94 82 ASP A N 1
ATOM 602 C CA . ASP A 1 82 ? -6.973 -5.601 -13.183 1.00 97.94 82 ASP A CA 1
ATOM 603 C C . ASP A 1 82 ? -5.549 -5.299 -13.664 1.00 97.94 82 ASP A C 1
ATOM 605 O O . ASP A 1 82 ? -5.192 -5.669 -14.781 1.00 97.94 82 ASP A O 1
ATOM 609 N N . GLY A 1 83 ? -4.709 -4.696 -12.815 1.00 97.12 83 GLY A N 1
ATOM 610 C CA . GLY A 1 83 ? -3.295 -4.477 -13.134 1.00 97.12 83 GLY A CA 1
ATOM 611 C C . GLY A 1 83 ? -2.561 -5.793 -13.399 1.00 97.12 83 GLY A C 1
ATOM 612 O O . GLY A 1 83 ? -1.968 -5.979 -14.461 1.00 97.12 83 GLY A O 1
ATOM 613 N N . CYS A 1 84 ? -2.704 -6.770 -12.497 1.00 97.31 84 CYS A N 1
ATOM 614 C CA . CYS A 1 84 ? -2.082 -8.084 -12.670 1.00 97.31 84 CYS A CA 1
ATOM 615 C C . CYS A 1 84 ? -2.555 -8.819 -13.936 1.00 97.31 84 CYS A C 1
ATOM 617 O O . CYS A 1 84 ? -1.744 -9.461 -14.602 1.00 97.31 84 CYS A O 1
ATOM 619 N N . LEU A 1 85 ? -3.845 -8.741 -14.281 1.00 97.44 85 LEU A N 1
ATOM 620 C CA . LEU A 1 85 ? -4.396 -9.388 -15.479 1.00 97.44 85 LEU A CA 1
ATOM 621 C C . LEU A 1 85 ? -3.901 -8.742 -16.778 1.00 97.44 85 LEU A C 1
ATOM 623 O O . LEU A 1 85 ? -3.759 -9.435 -17.785 1.00 97.44 85 LEU A O 1
ATOM 627 N N . ASN A 1 86 ? -3.617 -7.441 -16.747 1.00 96.12 86 ASN A N 1
ATOM 628 C CA . ASN A 1 86 ? -3.112 -6.693 -17.896 1.00 96.12 86 ASN A CA 1
ATOM 629 C C . ASN A 1 86 ? -1.577 -6.708 -18.008 1.00 96.12 86 ASN A C 1
ATOM 631 O O . ASN A 1 86 ? -1.041 -6.162 -18.971 1.00 96.12 86 ASN A O 1
ATOM 635 N N . GLY A 1 87 ? -0.875 -7.346 -17.063 1.00 93.75 87 GLY A N 1
ATOM 636 C CA . GLY A 1 87 ? 0.589 -7.367 -17.023 1.00 93.75 87 GLY A CA 1
ATOM 637 C C . GLY A 1 87 ? 1.211 -6.007 -16.696 1.00 93.75 87 GLY A C 1
ATOM 638 O O . GLY A 1 87 ? 2.330 -5.739 -17.132 1.00 93.75 87 GLY A O 1
ATOM 639 N N . GLU A 1 88 ? 0.462 -5.163 -15.986 1.00 92.25 88 GLU A N 1
ATOM 640 C CA . GLU A 1 88 ? 0.924 -3.887 -15.427 1.00 92.25 88 GLU A CA 1
ATOM 641 C C . GLU A 1 88 ? 1.941 -4.085 -14.288 1.00 92.25 88 GLU A C 1
ATOM 643 O O . GLU A 1 88 ? 1.829 -5.088 -13.540 1.00 92.25 88 GLU A O 1
#

pLDDT: mean 97.49, std 1.56, range [87.56, 98.62]

Secondary structure (DSSP, 8-state):
-TTS-BSS--EEEE-HHHHHHHHHHTT---EEEEP-TTSPP-PBPTTEEEEEE---SS---TT---GGGHHHHHHHHHHHHHHHHHT-

Radius of gyration: 13.71 Å; chains: 1; bounding box: 34×19×33 Å

Organism: Gardnerella vaginalis (NCBI:txid2702)

Sequence (88 aa):
LAQREWPVELVVCADATLLTNRAAMLGLPLTLRPYSPNSPAQPQTAGTLTLLPVALRAPVTAGQLAVENGHYVVETLARACDGCLNGE

Foldseek 3Di:
DQQDKFQWAAEAEEAPCVVVVVCVVVVHAADEAED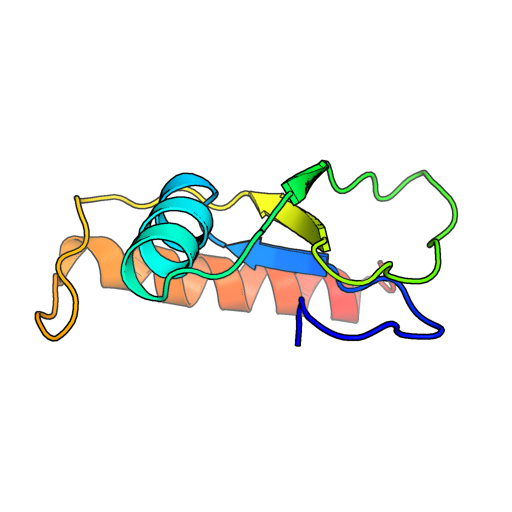DPPDPIGIRDRSYHHYDHQDAQDDDDPPDDDVSRVVSVVVSVVVVVVCVVVVD

InterPro domains:
  IPR005255 PdxA family [PF04166] (10-88)